Protein AF-A0A2D7ZSL6-F1 (afdb_monomer_lite)

Sequence (96 aa):
MAEDPVTIVKGGTLAQNIIGTAPEGMLIAPSWKRVLAFMLDVVLISIVLSFFTGGQLTMNLLNIEMLREGGRYTATFFMNWFVFAAAFYLYFKYTG

Foldseek 3Di:
DDDDPDDPPPPDDVVVVCVVPPPPPPPPPPVVVVVVVVVVLLVVLLVVVCVVVVNPLVVLQPVPVLCVVDDVSVVVNVVSVVVSVVSSVVCVVVPD

Structure (mmCIF, N/CA/C/O backbone):
data_AF-A0A2D7ZSL6-F1
#
_entry.id   AF-A0A2D7ZSL6-F1
#
loop_
_atom_site.group_PDB
_atom_site.id
_atom_site.type_symbol
_atom_site.label_atom_id
_atom_site.label_alt_id
_atom_site.label_comp_id
_atom_site.label_asym_id
_atom_site.label_entity_id
_atom_site.label_seq_id
_atom_site.pdbx_PDB_ins_code
_atom_site.Cartn_x
_atom_site.Cartn_y
_atom_site.Cartn_z
_atom_site.occupancy
_atom_site.B_iso_or_equiv
_atom_site.auth_seq_id
_atom_site.auth_comp_id
_atom_site.auth_asym_id
_atom_site.auth_atom_id
_atom_site.pdbx_PDB_model_num
ATOM 1 N N . MET A 1 1 ? 59.927 -17.438 -29.495 1.00 45.03 1 MET A N 1
ATOM 2 C CA . MET A 1 1 ? 58.642 -16.719 -29.415 1.00 45.03 1 MET A CA 1
ATOM 3 C C . MET A 1 1 ? 58.563 -16.210 -27.990 1.00 45.03 1 MET A C 1
ATOM 5 O O . MET A 1 1 ? 58.554 -17.038 -27.094 1.00 45.03 1 MET A O 1
ATOM 9 N N . ALA A 1 2 ? 58.737 -14.906 -27.778 1.00 45.03 2 ALA A N 1
ATOM 10 C CA . ALA A 1 2 ? 58.756 -14.332 -26.436 1.00 45.03 2 ALA A CA 1
ATOM 11 C C . ALA A 1 2 ? 57.312 -14.263 -25.925 1.00 45.03 2 ALA A C 1
ATOM 13 O O . ALA A 1 2 ? 56.477 -13.627 -26.561 1.00 45.03 2 ALA A O 1
ATOM 14 N N . GLU A 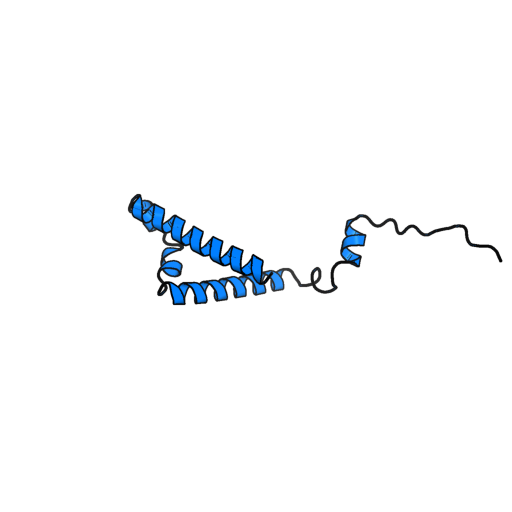1 3 ? 57.017 -14.970 -24.838 1.00 58.56 3 GLU A N 1
ATOM 15 C CA . GLU A 1 3 ? 55.778 -14.778 -24.090 1.00 58.56 3 GLU A CA 1
ATOM 16 C C . GLU A 1 3 ? 55.856 -13.410 -23.406 1.00 58.56 3 GLU A C 1
ATOM 18 O O . GLU A 1 3 ? 56.782 -13.141 -22.640 1.00 58.56 3 GLU A O 1
ATOM 23 N N . ASP A 1 4 ? 54.917 -12.525 -23.739 1.00 53.50 4 ASP A N 1
ATOM 24 C CA . ASP A 1 4 ? 54.774 -11.222 -23.094 1.00 53.50 4 ASP A CA 1
ATOM 25 C C . ASP A 1 4 ? 54.508 -11.423 -21.586 1.00 53.50 4 ASP A C 1
ATOM 27 O O . ASP A 1 4 ? 53.523 -12.072 -21.223 1.00 53.50 4 ASP A O 1
ATOM 31 N N . PRO A 1 5 ? 55.336 -10.874 -20.677 1.00 54.41 5 PRO A N 1
ATOM 32 C CA . PRO A 1 5 ? 55.265 -11.167 -19.244 1.00 54.41 5 PRO A CA 1
ATOM 33 C C . PRO A 1 5 ? 54.210 -10.331 -18.499 1.00 54.41 5 PRO A C 1
ATOM 35 O O . PRO A 1 5 ? 54.226 -10.259 -17.271 1.00 54.41 5 PRO A O 1
ATOM 38 N N . VAL A 1 6 ? 53.304 -9.658 -19.213 1.00 55.31 6 VAL A N 1
ATOM 39 C CA . VAL A 1 6 ? 52.371 -8.696 -18.617 1.00 55.31 6 VAL A CA 1
ATOM 40 C C . VAL A 1 6 ? 50.944 -9.227 -18.684 1.00 55.31 6 VAL A C 1
ATOM 42 O O . VAL A 1 6 ? 50.207 -9.017 -19.644 1.00 55.31 6 VAL A O 1
ATOM 45 N N . THR A 1 7 ? 50.513 -9.873 -17.603 1.00 62.03 7 THR A N 1
ATOM 46 C CA . THR A 1 7 ? 49.088 -10.069 -17.326 1.00 62.03 7 THR A CA 1
ATOM 47 C C . THR A 1 7 ? 48.448 -8.723 -16.999 1.00 62.03 7 THR A C 1
ATOM 49 O O . THR A 1 7 ? 48.721 -8.140 -15.948 1.00 62.03 7 THR A O 1
ATOM 52 N N . ILE A 1 8 ? 47.556 -8.238 -17.868 1.00 58.91 8 ILE A N 1
ATOM 53 C CA . ILE A 1 8 ? 46.664 -7.122 -17.538 1.00 58.91 8 ILE A CA 1
ATOM 54 C C . ILE A 1 8 ? 45.642 -7.631 -16.520 1.00 58.91 8 ILE A C 1
ATOM 56 O O . ILE A 1 8 ? 44.586 -8.159 -16.871 1.00 58.91 8 ILE A O 1
ATOM 60 N N . VAL A 1 9 ? 45.950 -7.472 -15.235 1.00 60.00 9 VAL A N 1
ATOM 61 C CA . VAL A 1 9 ? 44.947 -7.597 -14.179 1.00 60.00 9 VAL A CA 1
ATOM 62 C C . VAL A 1 9 ? 44.048 -6.373 -14.319 1.00 60.00 9 VAL A C 1
ATOM 64 O O . VAL A 1 9 ? 44.440 -5.270 -13.943 1.00 60.00 9 VAL A O 1
ATOM 67 N N . LYS A 1 10 ? 42.860 -6.541 -14.919 1.00 55.00 10 LYS A N 1
ATOM 68 C CA . LYS A 1 10 ? 41.805 -5.517 -14.896 1.00 55.00 10 LYS A CA 1
ATOM 69 C C . LYS A 1 10 ? 41.476 -5.231 -13.429 1.00 55.00 10 LYS A C 1
ATOM 71 O O . LYS A 1 10 ? 40.678 -5.932 -12.814 1.00 55.00 10 LYS A O 1
ATOM 76 N N . GLY A 1 11 ? 42.140 -4.225 -12.865 1.00 56.97 11 GLY A N 1
ATOM 77 C CA . GLY A 1 11 ? 41.896 -3.696 -11.531 1.00 56.97 11 GLY A CA 1
ATOM 78 C C . GLY A 1 11 ? 40.561 -2.968 -11.507 1.00 56.97 11 GLY A C 1
ATOM 79 O O . GLY A 1 11 ? 40.517 -1.743 -11.529 1.00 56.97 11 GLY A O 1
ATOM 80 N N . GLY A 1 12 ? 39.474 -3.731 -11.519 1.00 60.56 12 GLY A N 1
ATOM 81 C CA . GLY A 1 12 ? 38.140 -3.220 -11.281 1.00 60.56 12 GLY A CA 1
ATOM 82 C C . GLY A 1 12 ? 37.798 -3.341 -9.808 1.00 60.56 12 GLY A C 1
ATOM 83 O O . GLY A 1 12 ? 37.975 -4.397 -9.202 1.00 60.56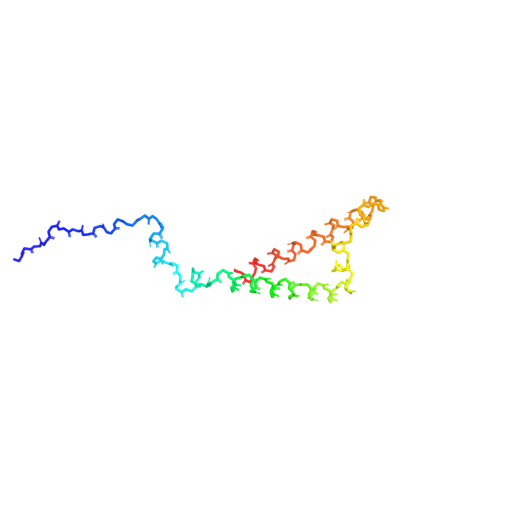 12 GLY A O 1
ATOM 84 N N . THR A 1 13 ? 37.290 -2.259 -9.220 1.00 69.50 13 THR A N 1
ATOM 85 C CA . THR A 1 13 ? 36.629 -2.330 -7.914 1.00 69.50 13 THR A CA 1
ATOM 86 C C . THR A 1 13 ? 35.501 -3.365 -7.989 1.00 69.50 13 THR A C 1
ATOM 88 O O . THR A 1 13 ? 34.978 -3.634 -9.072 1.00 69.50 13 THR A O 1
ATOM 91 N N . LEU A 1 14 ? 35.085 -3.944 -6.857 1.00 60.84 14 LEU A N 1
ATOM 92 C CA . LEU A 1 14 ? 33.975 -4.914 -6.812 1.00 60.84 14 LEU A CA 1
ATOM 93 C C . LEU A 1 14 ? 32.736 -4.436 -7.605 1.00 60.84 14 LEU A C 1
ATOM 95 O O . LEU A 1 14 ? 32.038 -5.247 -8.202 1.00 60.84 14 LEU A O 1
ATOM 99 N N . ALA A 1 15 ? 32.529 -3.117 -7.704 1.00 57.00 15 ALA A N 1
ATOM 100 C CA . ALA A 1 15 ? 31.505 -2.490 -8.534 1.00 57.00 15 ALA A CA 1
ATOM 101 C C . ALA A 1 15 ? 31.635 -2.780 -10.046 1.00 57.00 15 ALA A C 1
ATOM 103 O O . ALA A 1 15 ? 30.623 -3.026 -10.693 1.00 57.00 15 ALA A O 1
ATOM 104 N N . GLN A 1 16 ? 32.839 -2.802 -10.627 1.00 58.44 16 GLN A N 1
ATOM 105 C CA . GLN A 1 16 ? 33.031 -3.131 -12.050 1.00 58.44 16 GLN A CA 1
ATOM 106 C C . GLN A 1 16 ? 32.765 -4.612 -12.349 1.00 58.44 16 GLN A C 1
ATOM 108 O O . GLN A 1 16 ? 32.208 -4.929 -13.399 1.00 58.44 16 GLN A O 1
ATOM 113 N N . ASN A 1 17 ? 33.085 -5.511 -11.413 1.00 59.25 17 ASN A N 1
ATOM 114 C CA . ASN A 1 17 ? 32.755 -6.933 -11.552 1.00 59.25 17 ASN A CA 1
ATOM 115 C C . ASN A 1 17 ? 31.244 -7.188 -11.433 1.00 59.25 17 ASN A C 1
ATOM 117 O O . ASN A 1 17 ? 30.717 -8.034 -12.153 1.00 59.25 17 ASN A O 1
ATOM 121 N N . ILE A 1 18 ? 30.540 -6.420 -10.591 1.00 56.28 18 ILE A N 1
ATOM 122 C CA . ILE A 1 18 ? 29.073 -6.470 -10.476 1.00 56.28 18 ILE A CA 1
ATOM 123 C C . ILE A 1 18 ? 28.401 -5.928 -11.746 1.00 56.28 18 ILE A C 1
ATOM 125 O O . ILE A 1 18 ? 27.429 -6.514 -12.210 1.00 56.28 18 ILE A O 1
ATOM 129 N N . ILE A 1 19 ? 28.934 -4.867 -12.360 1.00 55.97 19 ILE A N 1
ATOM 130 C CA . ILE A 1 19 ? 28.416 -4.359 -13.644 1.00 55.97 19 ILE A CA 1
ATOM 131 C C . ILE A 1 19 ? 28.591 -5.402 -14.761 1.00 55.97 19 ILE A C 1
ATOM 133 O O . ILE A 1 19 ? 27.699 -5.549 -15.587 1.00 55.97 19 ILE A O 1
ATOM 137 N N . GLY A 1 20 ? 29.694 -6.159 -14.764 1.00 57.78 20 GLY A N 1
ATOM 138 C CA . GLY A 1 20 ? 29.951 -7.200 -15.769 1.00 57.78 20 GLY A CA 1
ATOM 139 C C . GLY A 1 20 ? 29.151 -8.500 -15.601 1.00 57.78 20 GLY A C 1
ATOM 140 O O . GLY A 1 20 ? 29.118 -9.303 -16.528 1.00 57.78 20 GLY A O 1
ATOM 141 N N . THR A 1 21 ? 28.522 -8.728 -14.442 1.00 55.88 21 THR A N 1
ATOM 142 C CA . THR A 1 21 ? 27.694 -9.923 -14.160 1.00 55.88 21 THR A CA 1
ATOM 143 C C . THR A 1 21 ? 26.208 -9.616 -13.989 1.00 55.88 21 THR A C 1
ATOM 145 O O . THR A 1 21 ? 25.389 -10.534 -14.011 1.00 55.88 21 THR A O 1
ATOM 148 N N . ALA A 1 22 ? 25.834 -8.345 -13.839 1.00 56.38 22 ALA A N 1
ATOM 149 C CA . ALA A 1 22 ? 24.443 -7.930 -13.813 1.00 56.38 22 ALA A CA 1
ATOM 150 C C . ALA A 1 22 ? 23.860 -7.981 -15.238 1.00 56.38 22 ALA A C 1
ATOM 152 O O . ALA A 1 22 ? 24.417 -7.350 -16.136 1.00 56.38 22 ALA A O 1
ATOM 153 N N . PRO A 1 23 ? 22.737 -8.687 -15.464 1.00 54.56 23 PRO A N 1
ATOM 154 C CA . PRO A 1 23 ? 22.082 -8.731 -16.766 1.00 54.56 23 PRO A CA 1
ATOM 155 C C . PRO A 1 23 ? 21.847 -7.317 -17.313 1.00 54.56 23 PRO A C 1
ATOM 157 O O . PRO A 1 23 ? 21.302 -6.460 -16.601 1.00 54.56 23 PRO A O 1
ATOM 160 N N . GLU A 1 24 ? 22.250 -7.069 -18.564 1.00 51.81 24 GLU A N 1
ATOM 161 C CA . GLU A 1 24 ? 22.048 -5.788 -19.246 1.00 51.81 24 GLU A CA 1
ATOM 162 C C . GLU A 1 24 ? 20.545 -5.496 -19.361 1.00 51.81 24 GLU A C 1
ATOM 164 O O . GLU A 1 24 ? 19.838 -6.012 -20.221 1.00 51.81 24 GLU A O 1
ATOM 169 N N . GLY A 1 25 ? 20.031 -4.719 -18.408 1.00 53.66 25 GLY A N 1
ATOM 170 C CA . GLY A 1 25 ? 18.601 -4.447 -18.254 1.00 53.66 25 GLY A CA 1
ATOM 171 C C . GLY A 1 25 ? 18.161 -4.297 -16.799 1.00 53.66 25 GLY A C 1
ATOM 172 O O . GLY A 1 25 ? 17.286 -3.483 -16.514 1.00 53.66 25 GLY A O 1
ATOM 173 N N . MET A 1 26 ? 18.825 -4.980 -15.858 1.00 57.06 26 MET A N 1
ATOM 174 C CA . MET A 1 26 ? 18.513 -4.875 -14.423 1.00 57.06 26 MET A CA 1
ATOM 175 C C . MET A 1 26 ? 19.065 -3.581 -13.797 1.00 57.06 26 MET A C 1
ATOM 177 O O . MET A 1 26 ? 18.431 -2.988 -12.925 1.00 57.06 26 MET A O 1
ATOM 181 N N . LEU A 1 27 ? 20.216 -3.099 -14.283 1.00 52.75 27 LEU A N 1
ATOM 182 C CA . LEU A 1 27 ? 20.837 -1.836 -13.850 1.00 52.75 27 LEU A CA 1
ATOM 183 C C . LEU A 1 27 ? 20.513 -0.627 -14.756 1.00 52.75 27 LEU A C 1
ATOM 185 O O . LEU A 1 27 ? 20.790 0.501 -14.358 1.00 52.75 27 LEU A O 1
ATOM 189 N N . ILE A 1 28 ? 19.934 -0.833 -15.950 1.00 56.31 28 ILE A N 1
ATOM 190 C CA . ILE A 1 28 ? 19.810 0.205 -17.004 1.00 56.31 28 ILE A CA 1
ATOM 191 C C . ILE A 1 28 ? 18.362 0.705 -17.188 1.00 56.31 28 ILE A C 1
ATOM 193 O O . ILE A 1 28 ? 18.117 1.657 -17.926 1.00 56.31 28 ILE A O 1
ATOM 197 N N . ALA A 1 29 ? 17.365 0.126 -16.509 1.00 63.47 29 ALA A N 1
ATOM 198 C CA . ALA A 1 29 ? 16.027 0.717 -16.519 1.00 63.47 29 ALA A CA 1
ATOM 199 C C . ALA A 1 29 ? 16.069 2.092 -15.816 1.00 63.47 29 ALA A C 1
ATOM 201 O O . ALA A 1 29 ? 16.431 2.145 -14.636 1.00 63.47 29 ALA A O 1
ATOM 202 N N . PRO A 1 30 ? 15.683 3.200 -16.490 1.00 80.69 30 PRO A N 1
ATOM 203 C CA . PRO A 1 30 ? 15.597 4.509 -15.851 1.00 80.69 30 PRO A CA 1
ATOM 204 C C . PRO A 1 30 ? 14.795 4.408 -14.553 1.00 80.69 30 PRO A C 1
ATOM 206 O O . PRO A 1 30 ? 13.752 3.748 -14.533 1.00 80.69 30 PRO A O 1
ATOM 209 N N . SER A 1 31 ? 15.256 5.058 -13.482 1.00 81.00 31 SER A N 1
ATOM 210 C CA . SER A 1 31 ? 14.629 4.993 -12.150 1.00 81.00 31 SER A CA 1
ATOM 211 C C . SER A 1 31 ? 13.119 5.241 -12.202 1.00 81.00 31 SER A C 1
ATOM 213 O O . SER A 1 31 ? 12.355 4.534 -11.553 1.00 81.00 31 SER A O 1
ATOM 215 N N . TRP A 1 32 ? 12.671 6.148 -13.071 1.00 78.62 32 TRP A N 1
ATOM 216 C CA . TRP A 1 32 ? 11.256 6.418 -13.315 1.00 78.62 32 TRP A CA 1
ATOM 217 C C . TRP A 1 32 ? 10.451 5.196 -13.792 1.00 78.62 32 TRP A C 1
ATOM 219 O O . TRP A 1 32 ? 9.330 4.987 -13.338 1.00 78.62 32 TRP A O 1
ATOM 229 N N . LYS A 1 33 ? 11.016 4.341 -14.658 1.00 84.81 33 LYS A N 1
ATOM 230 C CA . LYS A 1 33 ? 10.340 3.106 -15.101 1.00 84.81 33 LYS A CA 1
ATOM 231 C C . LYS A 1 33 ? 10.159 2.122 -13.947 1.00 84.81 33 LYS A C 1
ATOM 233 O O . LYS A 1 33 ? 9.134 1.453 -13.882 1.00 84.81 33 LYS A O 1
ATOM 238 N N . ARG A 1 34 ? 11.119 2.072 -13.017 1.00 85.25 34 ARG A N 1
ATOM 239 C CA . ARG A 1 34 ? 11.020 1.244 -11.804 1.00 85.25 34 ARG A CA 1
ATOM 240 C C . ARG A 1 34 ? 9.918 1.752 -10.877 1.00 85.25 34 ARG A C 1
ATOM 242 O O . ARG A 1 34 ? 9.156 0.950 -10.355 1.00 85.25 34 ARG A O 1
ATOM 249 N N . VAL A 1 35 ? 9.792 3.073 -10.730 1.00 87.44 35 VAL A N 1
ATOM 250 C CA . VAL A 1 35 ? 8.700 3.687 -9.957 1.00 87.44 35 VAL A CA 1
ATOM 251 C C . VAL A 1 35 ? 7.340 3.395 -10.600 1.00 87.44 35 VAL A C 1
ATOM 253 O O . VAL A 1 35 ? 6.398 3.060 -9.893 1.00 87.44 35 VAL A O 1
ATOM 256 N N . LEU A 1 36 ? 7.230 3.464 -11.931 1.00 88.88 36 LEU A N 1
ATOM 257 C CA . LEU A 1 36 ? 5.992 3.120 -12.641 1.00 88.88 36 LEU A CA 1
ATOM 258 C C . LEU A 1 36 ? 5.600 1.649 -12.474 1.00 88.88 36 LEU A C 1
ATOM 260 O O . LEU A 1 36 ? 4.436 1.372 -12.201 1.00 88.88 36 LEU A O 1
ATOM 264 N N . ALA A 1 37 ? 6.555 0.725 -12.606 1.00 88.00 37 ALA A N 1
ATOM 265 C CA . ALA A 1 37 ? 6.308 -0.695 -12.364 1.00 88.00 37 ALA A CA 1
ATOM 266 C C . ALA A 1 37 ? 5.814 -0.930 -10.926 1.00 88.00 37 ALA A C 1
ATOM 268 O O . ALA A 1 37 ? 4.766 -1.534 -10.729 1.00 88.00 37 ALA A O 1
ATOM 269 N N . PHE A 1 38 ? 6.483 -0.319 -9.944 1.00 87.56 38 PHE A N 1
ATOM 270 C CA . PHE A 1 38 ? 6.072 -0.376 -8.543 1.00 87.56 38 PHE A CA 1
ATOM 271 C C . PHE A 1 38 ? 4.660 0.185 -8.308 1.00 87.56 38 PHE A C 1
ATOM 273 O O . PHE A 1 38 ? 3.872 -0.399 -7.569 1.00 87.56 38 PHE A O 1
ATOM 280 N N . MET A 1 39 ? 4.305 1.306 -8.944 1.00 91.25 39 MET A N 1
ATOM 281 C CA . MET A 1 39 ? 2.949 1.858 -8.851 1.00 91.25 39 MET A CA 1
ATOM 282 C C . MET A 1 39 ? 1.899 0.896 -9.417 1.00 91.25 39 MET A C 1
ATOM 284 O O . MET A 1 39 ? 0.822 0.760 -8.837 1.00 91.25 39 MET A O 1
ATOM 288 N N . LEU A 1 40 ? 2.210 0.210 -10.518 1.00 92.56 40 LEU A N 1
ATOM 289 C CA . LEU A 1 40 ? 1.329 -0.798 -11.103 1.00 92.56 40 LEU A CA 1
ATOM 290 C C . LEU A 1 40 ? 1.148 -1.986 -10.146 1.00 92.56 40 LEU A C 1
ATOM 292 O O . LEU A 1 40 ? 0.013 -2.402 -9.914 1.00 92.56 40 LEU A O 1
ATOM 296 N N . ASP A 1 41 ? 2.224 -2.455 -9.513 1.00 91.31 41 ASP A N 1
ATOM 297 C CA . ASP A 1 41 ? 2.169 -3.517 -8.501 1.00 91.31 41 ASP A CA 1
ATOM 298 C C . ASP A 1 41 ? 1.266 -3.131 -7.316 1.00 91.31 41 ASP A C 1
ATOM 300 O O . ASP A 1 41 ? 0.405 -3.908 -6.897 1.00 91.31 41 ASP A O 1
ATOM 304 N N . VAL A 1 42 ? 1.396 -1.897 -6.809 1.00 91.69 42 VAL A N 1
ATOM 305 C CA . VAL A 1 42 ? 0.537 -1.363 -5.734 1.00 91.69 42 VAL A CA 1
ATOM 306 C C . VAL A 1 42 ? -0.935 -1.355 -6.146 1.00 91.69 42 VAL A C 1
ATOM 308 O O . VAL A 1 42 ? -1.795 -1.744 -5.349 1.00 91.69 42 VAL A O 1
ATOM 311 N N . VAL A 1 43 ? -1.242 -0.940 -7.378 1.00 92.88 43 VAL A N 1
ATOM 312 C CA . VAL A 1 43 ? -2.614 -0.941 -7.907 1.00 92.88 43 VAL A CA 1
ATOM 313 C C . VAL A 1 43 ? -3.148 -2.369 -8.011 1.00 92.88 43 VAL A C 1
ATOM 315 O O . VAL A 1 43 ? -4.259 -2.632 -7.550 1.00 92.88 43 VAL A O 1
ATOM 318 N N . LEU A 1 44 ? -2.359 -3.301 -8.547 1.00 93.56 44 LEU A N 1
ATOM 319 C CA . LEU A 1 44 ? -2.747 -4.702 -8.703 1.00 93.56 44 LEU A CA 1
ATOM 320 C C . LEU A 1 44 ? -3.074 -5.344 -7.350 1.00 93.56 44 LEU A C 1
ATOM 322 O O . LEU A 1 44 ? -4.153 -5.914 -7.182 1.00 93.56 44 LEU A O 1
ATOM 326 N N . ILE A 1 45 ? -2.194 -5.189 -6.360 1.00 92.81 45 ILE A N 1
ATOM 327 C CA . ILE A 1 45 ? -2.404 -5.729 -5.009 1.00 92.81 45 ILE A CA 1
ATOM 328 C C . ILE A 1 45 ? -3.631 -5.086 -4.358 1.00 92.81 45 ILE A C 1
ATOM 330 O O . ILE A 1 45 ? -4.448 -5.783 -3.756 1.00 92.81 45 ILE A O 1
ATOM 334 N N . SER A 1 46 ? -3.806 -3.772 -4.515 1.00 91.31 46 SER A N 1
ATOM 335 C CA . SER A 1 46 ? -4.962 -3.057 -3.965 1.00 91.31 46 SER A CA 1
ATOM 336 C C . SER A 1 46 ? -6.281 -3.535 -4.573 1.00 91.31 46 SER A C 1
ATOM 338 O O . SER A 1 46 ? -7.256 -3.691 -3.840 1.00 91.31 46 SER A O 1
ATOM 340 N N . ILE A 1 47 ? -6.320 -3.811 -5.881 1.00 93.31 47 ILE A N 1
ATOM 341 C CA . ILE A 1 47 ? -7.502 -4.362 -6.563 1.00 93.31 47 ILE A CA 1
ATOM 342 C C . ILE A 1 47 ? -7.828 -5.755 -6.022 1.00 93.31 47 ILE A C 1
ATOM 344 O O . ILE A 1 47 ? -8.971 -6.011 -5.645 1.00 93.31 47 ILE A O 1
ATOM 348 N N . VAL A 1 48 ? -6.828 -6.635 -5.936 1.00 93.50 48 VAL A N 1
ATOM 349 C CA . VAL A 1 48 ? -7.005 -8.003 -5.432 1.00 93.50 48 VAL A CA 1
ATOM 350 C C . VAL A 1 48 ? -7.514 -7.986 -3.989 1.00 93.50 48 VAL A C 1
ATOM 352 O O . VAL A 1 48 ? -8.521 -8.622 -3.680 1.00 93.50 48 VAL A O 1
ATOM 355 N N . LEU A 1 49 ? -6.881 -7.211 -3.107 1.00 92.44 49 LEU A N 1
ATOM 356 C CA . LEU A 1 49 ? -7.309 -7.093 -1.711 1.00 92.44 49 LEU A CA 1
ATOM 357 C C . LEU A 1 49 ? -8.696 -6.460 -1.579 1.00 92.44 49 LEU A C 1
ATOM 359 O O . LEU A 1 49 ? -9.494 -6.907 -0.755 1.00 92.44 49 LEU A O 1
ATOM 363 N N . SER A 1 50 ? -9.009 -5.450 -2.391 1.00 92.44 50 SER A N 1
ATOM 364 C CA . SER A 1 50 ? -10.334 -4.825 -2.415 1.00 92.44 50 SER A CA 1
ATOM 365 C C . SER A 1 50 ? -11.410 -5.846 -2.785 1.00 92.44 50 SER A C 1
ATOM 367 O O . SER A 1 50 ? -12.437 -5.923 -2.115 1.00 92.44 50 SER A O 1
ATOM 369 N N . PHE A 1 51 ? -11.143 -6.710 -3.768 1.00 93.69 51 PHE A N 1
ATOM 370 C CA . PHE A 1 51 ? -12.073 -7.766 -4.162 1.00 93.69 51 PHE A CA 1
ATOM 371 C C . PHE A 1 51 ? -12.357 -8.753 -3.018 1.00 93.69 51 PHE A C 1
ATOM 373 O O . PHE A 1 51 ? -13.515 -9.057 -2.741 1.00 93.69 51 PHE A O 1
ATOM 380 N N . PHE A 1 52 ? -11.325 -9.198 -2.292 1.00 91.44 52 PHE A N 1
ATOM 381 C CA . PHE A 1 52 ? -11.492 -10.141 -1.177 1.00 91.44 52 PHE A CA 1
ATOM 382 C C . PHE A 1 52 ? -12.092 -9.523 0.092 1.00 91.44 52 PHE A C 1
ATOM 384 O O . PHE A 1 52 ? -12.718 -10.227 0.880 1.00 91.44 52 PHE A O 1
ATOM 391 N N . THR A 1 53 ? -11.904 -8.221 0.308 1.00 89.75 53 THR A N 1
ATOM 392 C CA . THR A 1 53 ? -12.349 -7.522 1.528 1.00 89.75 53 THR A CA 1
ATOM 393 C C . THR A 1 53 ? -13.603 -6.671 1.320 1.00 89.75 53 THR A C 1
ATOM 395 O O . THR A 1 53 ? -14.020 -5.955 2.231 1.00 89.75 53 THR A O 1
ATOM 398 N N . GLY A 1 54 ? -14.204 -6.708 0.125 1.00 89.12 54 GLY A N 1
ATOM 399 C CA . GLY A 1 54 ? -15.334 -5.849 -0.241 1.00 89.12 54 GLY A CA 1
ATOM 400 C C . GLY A 1 54 ? -14.987 -4.354 -0.224 1.00 89.12 54 GLY A C 1
ATOM 401 O O . GLY A 1 54 ? -15.832 -3.530 0.112 1.00 89.12 54 GLY A O 1
ATOM 402 N N . GLY A 1 55 ? -13.728 -4.004 -0.499 1.00 87.31 55 GLY A N 1
ATOM 403 C CA . GLY A 1 55 ? -13.203 -2.634 -0.492 1.00 87.31 55 GLY A CA 1
ATOM 404 C C . GLY A 1 55 ? -12.952 -2.035 0.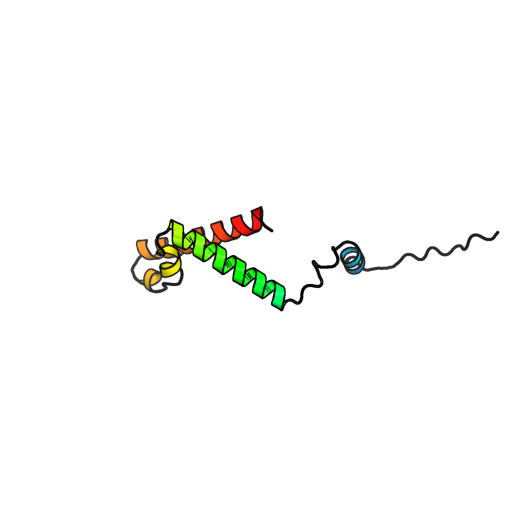893 1.00 87.31 55 GLY A C 1
ATOM 405 O O . GLY A 1 55 ? -12.363 -0.958 0.993 1.00 87.31 55 GLY A O 1
ATOM 406 N N . GLN A 1 56 ? -13.329 -2.730 1.969 1.00 87.44 56 GLN A N 1
ATOM 407 C CA . GLN A 1 56 ? -13.217 -2.212 3.334 1.00 87.44 56 GLN A CA 1
ATOM 408 C C . GLN A 1 56 ? -11.766 -1.990 3.760 1.00 87.44 56 GLN A C 1
ATOM 410 O O . GLN A 1 56 ? -11.468 -0.997 4.421 1.00 87.44 56 GLN A O 1
ATOM 415 N N . LEU A 1 57 ? -10.847 -2.881 3.378 1.00 88.06 57 LEU A N 1
ATOM 416 C CA . LEU A 1 57 ? -9.441 -2.747 3.759 1.00 88.06 57 LEU A CA 1
ATOM 417 C C . LEU A 1 57 ? -8.816 -1.504 3.120 1.00 88.06 57 LEU A C 1
ATOM 419 O O . LEU A 1 57 ? -8.164 -0.723 3.807 1.00 88.06 57 LEU A O 1
ATOM 423 N N . THR A 1 58 ? -9.058 -1.283 1.828 1.00 85.62 58 THR A N 1
ATOM 424 C CA . THR A 1 58 ? -8.490 -0.154 1.082 1.00 85.62 58 THR A CA 1
ATOM 425 C C . THR A 1 58 ? -9.069 1.185 1.547 1.00 85.62 58 THR A C 1
ATOM 427 O O . THR A 1 58 ? -8.330 2.159 1.652 1.00 85.62 58 THR A O 1
ATOM 430 N N . MET A 1 59 ? -10.364 1.229 1.888 1.00 87.19 59 MET A N 1
ATOM 431 C CA . MET A 1 59 ? -11.017 2.422 2.448 1.00 87.19 59 MET A CA 1
ATOM 432 C C . MET A 1 59 ? -10.493 2.776 3.843 1.00 87.19 59 MET A C 1
ATOM 434 O O . MET A 1 59 ? -10.274 3.946 4.149 1.00 87.19 59 MET A O 1
ATOM 438 N N . ASN A 1 60 ? -10.266 1.769 4.686 1.00 89.94 60 ASN A N 1
ATOM 439 C CA . ASN A 1 60 ? -9.840 1.978 6.068 1.00 89.94 60 ASN A CA 1
ATOM 440 C C . ASN A 1 60 ? -8.317 2.094 6.230 1.00 89.94 60 ASN A C 1
ATOM 442 O O . ASN A 1 60 ? -7.852 2.456 7.308 1.00 89.94 60 ASN A O 1
ATOM 446 N N . LEU A 1 61 ? -7.531 1.821 5.182 1.00 87.12 61 LEU A N 1
ATOM 447 C CA . LEU A 1 61 ? -6.065 1.817 5.249 1.00 87.12 61 LEU A CA 1
ATOM 448 C C . LEU A 1 61 ? -5.489 3.174 5.684 1.00 87.12 61 LEU A C 1
ATOM 450 O O . LEU A 1 61 ? -4.553 3.243 6.476 1.00 87.12 61 LEU A O 1
ATOM 454 N N . LEU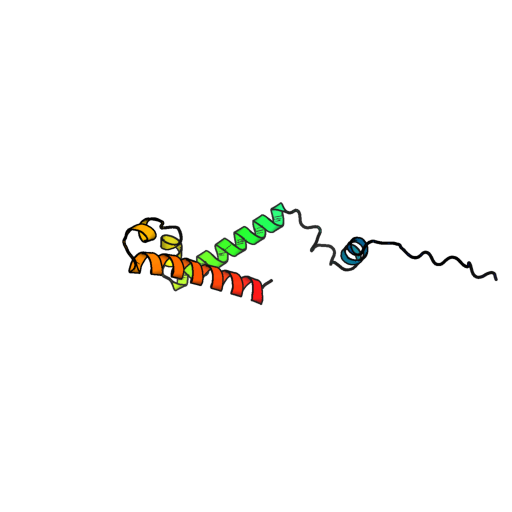 A 1 62 ? -6.064 4.259 5.164 1.00 88.56 62 LEU A N 1
ATOM 455 C CA . LEU A 1 62 ? -5.652 5.637 5.446 1.00 88.56 62 LEU A CA 1
ATOM 456 C C . LEU A 1 62 ? -6.632 6.364 6.371 1.00 88.56 62 LEU A C 1
ATOM 458 O O . LEU A 1 62 ? -6.550 7.583 6.520 1.00 88.56 62 LEU A O 1
ATOM 462 N N . ASN A 1 63 ? -7.558 5.638 7.000 1.00 88.62 63 ASN A N 1
ATOM 463 C CA . ASN A 1 63 ? -8.527 6.242 7.898 1.00 88.62 63 ASN A CA 1
ATOM 464 C C . ASN A 1 63 ? -7.879 6.541 9.261 1.00 88.62 63 ASN A C 1
ATOM 466 O O . ASN A 1 63 ? -7.820 5.693 10.151 1.00 88.62 63 ASN A O 1
ATOM 470 N N . ILE A 1 64 ? -7.382 7.772 9.415 1.00 86.38 64 ILE A N 1
ATOM 471 C CA . ILE A 1 64 ? -6.699 8.231 10.633 1.00 86.38 64 ILE A CA 1
ATOM 472 C C . ILE A 1 64 ? -7.686 8.418 11.801 1.00 86.38 64 ILE A C 1
ATOM 474 O O . ILE A 1 64 ? -7.284 8.404 12.965 1.00 86.38 64 ILE A O 1
ATOM 478 N N . GLU A 1 65 ? -8.985 8.553 11.527 1.00 86.75 65 GLU A N 1
ATOM 479 C CA . GLU A 1 65 ? -10.012 8.721 12.562 1.00 86.75 65 GLU A CA 1
ATOM 480 C C . GLU A 1 65 ? -10.119 7.469 13.448 1.00 86.75 65 GLU A C 1
ATOM 482 O O . GLU A 1 65 ? -10.280 7.589 14.664 1.00 86.75 65 GLU A O 1
ATOM 487 N N . MET A 1 66 ? -9.836 6.283 12.892 1.00 83.56 66 MET A N 1
ATOM 488 C CA . MET A 1 66 ? -9.770 5.015 13.635 1.00 83.56 66 MET A CA 1
ATOM 489 C C . MET A 1 66 ? -8.741 5.016 14.781 1.00 83.56 66 MET A C 1
ATOM 491 O O . MET A 1 66 ? -8.875 4.255 15.743 1.00 83.56 66 MET A O 1
ATOM 495 N N . LEU A 1 67 ? -7.707 5.866 14.719 1.00 85.62 67 LEU A N 1
ATOM 496 C CA . LEU A 1 67 ? -6.739 6.020 15.815 1.00 85.62 67 LEU A CA 1
ATOM 497 C C . LEU A 1 67 ? -7.320 6.789 17.011 1.00 85.62 67 LEU A C 1
ATOM 499 O O . LEU A 1 67 ? -6.786 6.689 18.113 1.00 85.62 67 LEU A O 1
ATOM 503 N N . ARG A 1 68 ? -8.396 7.558 16.811 1.00 86.31 68 ARG A N 1
ATOM 504 C CA . ARG A 1 68 ? -9.022 8.408 17.837 1.00 86.31 68 ARG A CA 1
ATOM 505 C C . ARG A 1 68 ? -10.304 7.808 18.418 1.00 86.31 68 ARG A C 1
ATOM 507 O O . ARG A 1 68 ? -10.685 8.172 19.524 1.00 86.31 68 ARG A O 1
ATOM 514 N N . GLU A 1 69 ? -10.933 6.867 17.717 1.00 81.75 69 GLU A N 1
ATOM 515 C CA . GLU A 1 69 ? -12.210 6.243 18.107 1.00 81.75 69 GLU A CA 1
ATOM 516 C C . GLU A 1 69 ? -12.091 5.132 19.173 1.00 81.75 69 GLU A C 1
ATOM 518 O O . GLU A 1 69 ? -13.100 4.607 19.645 1.00 81.75 69 GLU A O 1
ATOM 523 N N . GLY A 1 70 ? -10.871 4.781 19.601 1.00 88.19 70 GLY A N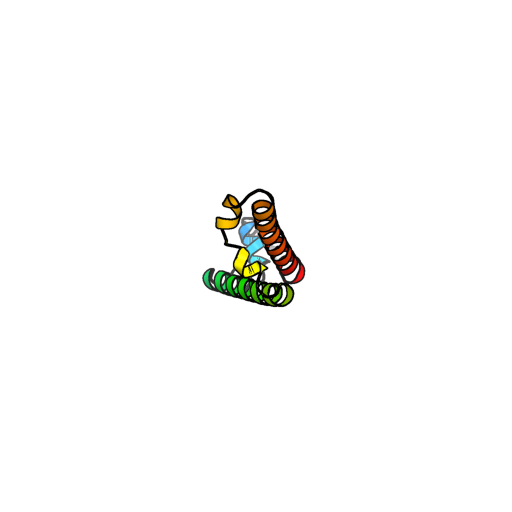 1
ATOM 524 C CA . GLY A 1 70 ? -10.610 3.876 20.729 1.00 88.19 70 GLY A CA 1
ATOM 525 C C . GLY A 1 70 ? -9.853 2.595 20.362 1.00 88.19 70 GLY A C 1
ATOM 526 O O . GLY A 1 70 ? -9.617 2.290 19.195 1.00 88.19 70 GLY A O 1
ATOM 527 N N . GLY A 1 71 ? -9.478 1.808 21.380 1.00 84.88 71 GLY A N 1
ATOM 528 C CA . GLY A 1 71 ? -8.493 0.722 21.239 1.00 84.88 71 GLY A CA 1
ATOM 529 C C . GLY A 1 71 ? -8.838 -0.363 20.209 1.00 84.88 71 GLY A C 1
ATOM 530 O O . GLY A 1 71 ? -7.948 -0.856 19.519 1.00 84.88 71 GLY A O 1
ATOM 531 N N . ARG A 1 72 ? -10.124 -0.704 20.037 1.00 87.38 72 ARG A N 1
ATOM 532 C CA . ARG A 1 72 ? -10.565 -1.677 19.017 1.00 87.38 72 ARG A CA 1
ATOM 533 C C . ARG A 1 72 ? -10.373 -1.148 17.591 1.00 87.38 72 ARG A C 1
ATOM 535 O O . ARG A 1 72 ? -9.926 -1.892 16.716 1.00 87.38 72 ARG A O 1
ATOM 542 N N . TYR A 1 73 ? -10.697 0.119 17.354 1.00 87.19 73 TYR A N 1
ATOM 543 C CA . TYR A 1 73 ? -10.530 0.758 16.048 1.00 87.19 73 TYR A CA 1
ATOM 544 C C . TYR A 1 73 ? -9.054 0.996 15.736 1.00 87.19 73 TYR A C 1
ATOM 546 O O . TYR A 1 73 ? -8.605 0.690 14.634 1.00 87.19 73 TYR A O 1
ATOM 554 N N . THR A 1 74 ? -8.264 1.379 16.743 1.00 88.12 74 THR A N 1
ATOM 555 C CA . THR A 1 74 ? -6.807 1.486 16.616 1.00 88.12 74 THR A CA 1
ATOM 556 C C . THR A 1 74 ? -6.174 0.140 16.248 1.00 88.12 74 THR A C 1
ATOM 558 O O . THR A 1 74 ? -5.361 0.073 15.330 1.00 88.12 74 THR A O 1
ATOM 561 N N . ALA A 1 75 ? -6.584 -0.957 16.894 1.00 89.19 75 ALA A N 1
ATOM 562 C CA . ALA A 1 75 ? -6.117 -2.296 16.534 1.00 89.19 75 ALA A CA 1
ATOM 563 C C . ALA A 1 75 ? -6.504 -2.675 15.093 1.00 89.19 75 ALA A C 1
ATOM 565 O O . ALA A 1 75 ? -5.689 -3.231 14.361 1.00 89.19 75 ALA A O 1
ATOM 566 N N . THR A 1 76 ? -7.719 -2.326 14.662 1.00 89.62 76 THR A N 1
ATOM 567 C CA . THR A 1 76 ? -8.193 -2.571 13.289 1.00 89.62 76 THR A CA 1
ATOM 568 C C . THR A 1 76 ? -7.350 -1.813 12.258 1.00 89.62 76 THR A C 1
ATOM 570 O O . THR A 1 76 ? -6.973 -2.389 11.239 1.00 89.62 76 THR A O 1
ATOM 573 N N . PHE A 1 77 ? -6.979 -0.561 12.542 1.00 91.25 77 PHE A N 1
ATOM 574 C CA . PHE A 1 77 ? -6.087 0.235 11.694 1.00 91.25 77 PHE A CA 1
ATOM 575 C C . PHE A 1 77 ? -4.730 -0.455 11.485 1.00 91.25 77 PHE A C 1
ATOM 577 O O . PHE A 1 77 ? -4.301 -0.660 10.348 1.00 91.25 77 PHE A O 1
ATOM 584 N N . PHE A 1 78 ? -4.079 -0.888 12.570 1.00 92.62 78 PHE A N 1
ATOM 585 C CA . PHE A 1 78 ? -2.802 -1.601 12.475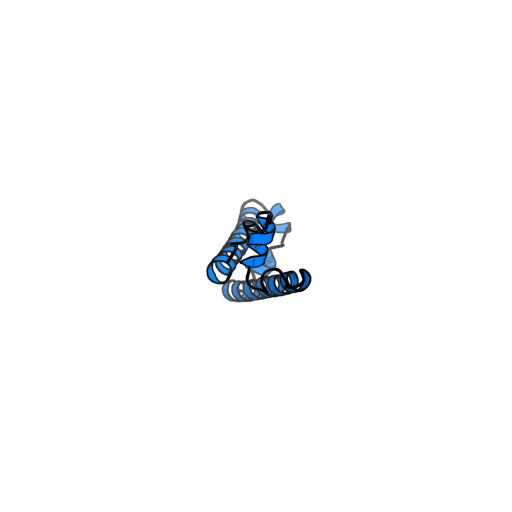 1.00 92.62 78 PHE A CA 1
ATOM 586 C C . PHE A 1 78 ? -2.934 -2.957 11.779 1.00 92.62 78 PHE A C 1
ATOM 588 O O . PHE A 1 78 ? -2.049 -3.333 11.015 1.00 92.62 78 PHE A O 1
ATOM 595 N N . MET A 1 79 ? -4.042 -3.672 11.985 1.00 92.44 79 MET A N 1
ATOM 596 C CA . MET A 1 79 ? -4.298 -4.937 11.295 1.00 92.44 79 MET A CA 1
ATOM 597 C C . MET A 1 79 ? -4.475 -4.753 9.787 1.00 92.44 79 MET A C 1
ATOM 599 O O . MET A 1 79 ? -3.925 -5.542 9.022 1.00 92.44 79 MET A O 1
ATOM 603 N N . ASN A 1 80 ? -5.169 -3.703 9.342 1.00 92.25 80 ASN A N 1
ATOM 604 C CA . ASN A 1 80 ? -5.284 -3.387 7.915 1.00 92.25 80 ASN A CA 1
ATOM 605 C C . ASN A 1 80 ? -3.905 -3.124 7.291 1.00 92.25 80 ASN A C 1
ATOM 607 O O . ASN A 1 80 ? -3.587 -3.686 6.242 1.00 92.25 80 ASN A O 1
ATOM 611 N N . TRP A 1 81 ? -3.057 -2.347 7.972 1.00 92.81 81 TRP A N 1
ATOM 612 C CA . TRP A 1 81 ? -1.671 -2.119 7.551 1.00 92.81 81 TRP A CA 1
ATOM 613 C C . TRP A 1 81 ? -0.832 -3.393 7.544 1.00 92.81 81 TRP A C 1
ATOM 615 O O . TRP A 1 81 ? -0.071 -3.616 6.606 1.00 92.81 81 TRP A O 1
ATOM 625 N N . PHE A 1 82 ? -0.989 -4.244 8.555 1.00 94.75 82 PHE A N 1
ATOM 626 C CA . PHE A 1 82 ? -0.286 -5.517 8.636 1.00 94.75 82 PHE A CA 1
ATOM 627 C C . PHE A 1 82 ? -0.672 -6.447 7.484 1.00 94.75 82 PHE A C 1
ATOM 629 O O . PHE A 1 82 ? 0.209 -6.985 6.819 1.00 94.75 82 PHE A O 1
ATOM 636 N N . VAL A 1 83 ? -1.969 -6.601 7.200 1.00 93.06 83 VAL A N 1
ATOM 637 C CA . VAL A 1 83 ? -2.457 -7.431 6.088 1.00 93.06 83 VAL A CA 1
ATOM 638 C C . VAL A 1 83 ? -1.972 -6.882 4.751 1.00 93.06 83 VAL A C 1
ATOM 640 O O . VAL A 1 83 ? -1.490 -7.652 3.921 1.00 93.06 83 VAL A O 1
ATOM 643 N N . PHE A 1 84 ? -2.042 -5.564 4.550 1.00 93.25 84 PHE A N 1
ATOM 644 C CA . PHE A 1 84 ? -1.548 -4.933 3.329 1.00 93.25 84 PHE A CA 1
ATOM 645 C C . PHE A 1 84 ? -0.043 -5.150 3.151 1.00 93.25 84 PHE A C 1
ATOM 647 O O . PHE A 1 84 ? 0.382 -5.628 2.103 1.00 93.25 84 PHE A O 1
ATOM 654 N N . ALA A 1 85 ? 0.762 -4.887 4.183 1.00 93.19 85 ALA A N 1
ATOM 655 C CA . ALA A 1 85 ? 2.207 -5.092 4.146 1.00 93.19 85 ALA A CA 1
ATOM 656 C C . ALA A 1 85 ? 2.585 -6.569 3.959 1.00 93.19 85 ALA A C 1
ATOM 658 O O . ALA A 1 85 ? 3.509 -6.869 3.208 1.00 93.19 85 ALA A O 1
ATOM 659 N N . ALA A 1 86 ? 1.862 -7.497 4.592 1.00 93.75 86 ALA A N 1
ATOM 660 C CA . ALA A 1 86 ? 2.074 -8.930 4.424 1.00 93.75 86 ALA A CA 1
ATOM 661 C C . ALA A 1 86 ? 1.752 -9.382 2.995 1.00 93.75 86 ALA A C 1
ATOM 663 O O . ALA A 1 86 ? 2.552 -10.091 2.390 1.00 93.75 86 ALA A O 1
ATOM 664 N N . ALA A 1 87 ? 0.627 -8.942 2.426 1.00 91.75 87 ALA A N 1
ATOM 665 C CA . ALA A 1 87 ? 0.274 -9.228 1.038 1.00 91.75 87 ALA A CA 1
ATOM 666 C C . ALA A 1 87 ? 1.312 -8.653 0.066 1.00 91.75 87 ALA A C 1
ATOM 668 O O . ALA A 1 87 ? 1.746 -9.341 -0.856 1.00 91.75 87 ALA A O 1
ATOM 669 N N . PHE A 1 88 ? 1.762 -7.424 0.319 1.00 91.25 88 PHE A N 1
ATOM 670 C CA . PHE A 1 88 ? 2.797 -6.761 -0.464 1.00 91.25 88 PHE A CA 1
ATOM 671 C C . PHE A 1 88 ? 4.132 -7.507 -0.396 1.00 91.25 88 PHE A C 1
ATOM 673 O O . PHE A 1 88 ? 4.747 -7.793 -1.419 1.00 91.25 88 PHE A O 1
ATOM 680 N N . TYR A 1 89 ? 4.550 -7.905 0.805 1.00 91.56 89 TYR A N 1
ATOM 681 C CA . TYR A 1 89 ? 5.744 -8.715 1.011 1.00 91.56 89 TYR A CA 1
ATOM 682 C C . TYR A 1 89 ? 5.651 -10.067 0.296 1.00 91.56 89 TYR A C 1
ATOM 684 O O . TYR A 1 89 ? 6.601 -10.472 -0.369 1.00 91.56 89 TYR A O 1
ATOM 692 N N . LEU A 1 90 ? 4.515 -10.763 0.407 1.00 91.88 90 LEU A N 1
ATOM 693 C CA . LEU A 1 90 ? 4.307 -12.051 -0.253 1.00 91.88 90 LEU A CA 1
ATOM 694 C C . LEU A 1 90 ? 4.328 -11.909 -1.776 1.00 91.88 90 LEU A C 1
ATOM 696 O O . LEU A 1 90 ? 4.947 -12.742 -2.429 1.00 91.88 90 LEU A O 1
ATOM 700 N N . TYR A 1 91 ? 3.722 -10.855 -2.331 1.00 90.81 91 TYR A N 1
ATOM 701 C CA . TYR A 1 91 ? 3.793 -10.559 -3.761 1.00 90.81 91 TYR A CA 1
ATOM 702 C C . TYR A 1 91 ? 5.251 -10.477 -4.220 1.00 90.81 91 TYR A C 1
ATOM 704 O O . TYR A 1 91 ? 5.698 -11.345 -4.963 1.00 90.81 91 TYR A O 1
ATOM 712 N N . PHE A 1 92 ? 6.037 -9.549 -3.666 1.00 87.81 92 PHE A N 1
ATOM 713 C CA . PHE A 1 92 ? 7.444 -9.392 -4.051 1.00 87.81 92 PHE A CA 1
ATOM 714 C C . PHE A 1 92 ? 8.303 -10.621 -3.760 1.00 87.81 92 PHE A C 1
ATOM 716 O O . PHE A 1 92 ? 9.257 -10.878 -4.482 1.00 87.81 92 PHE A O 1
ATOM 723 N N . LYS A 1 93 ? 7.975 -11.406 -2.732 1.00 89.75 93 LYS A N 1
ATOM 724 C CA . LYS A 1 93 ? 8.697 -12.645 -2.432 1.00 89.75 93 LYS A CA 1
ATOM 725 C C . LYS A 1 93 ? 8.498 -13.727 -3.498 1.00 89.75 93 LYS A C 1
ATOM 727 O O . LYS A 1 93 ? 9.399 -14.539 -3.686 1.00 89.75 93 LYS A O 1
ATOM 732 N N . TYR A 1 94 ? 7.327 -13.790 -4.131 1.00 87.88 94 TYR A N 1
ATOM 733 C CA . TYR A 1 94 ? 7.000 -14.833 -5.110 1.00 87.88 94 TYR A CA 1
ATOM 734 C C . TYR A 1 94 ? 7.074 -14.364 -6.567 1.00 87.88 94 TYR A C 1
ATOM 736 O O . TYR A 1 94 ? 7.169 -15.209 -7.454 1.00 87.88 94 TYR A O 1
ATOM 744 N N . THR A 1 95 ? 7.024 -13.056 -6.829 1.00 80.00 95 THR A N 1
ATOM 745 C CA . THR A 1 95 ? 7.056 -12.485 -8.187 1.00 80.00 95 THR A CA 1
ATOM 746 C C . THR A 1 95 ? 8.299 -11.643 -8.481 1.00 80.00 95 THR A C 1
ATOM 748 O O . THR A 1 95 ? 8.468 -11.233 -9.628 1.00 80.00 95 THR A O 1
ATOM 751 N N . GLY A 1 96 ? 9.118 -11.340 -7.466 1.00 60.56 96 GLY A N 1
ATOM 752 C CA . GLY A 1 96 ? 10.319 -10.501 -7.555 1.00 60.56 96 GLY A CA 1
ATOM 753 C C . GLY A 1 96 ? 11.612 -11.282 -7.724 1.00 60.56 96 GLY A C 1
ATOM 754 O O . GLY A 1 96 ? 11.750 -12.351 -7.088 1.00 60.56 96 GLY A O 1
#

Radius of gyration: 24.06 Å; chains: 1; bounding box: 74×25×51 Å

Secondary structure (DSSP, 8-state):
-PPP---------HHHHHHHHS-TTTTTS-HHHHHHHHHHHHHHHHHHHHHHHTTHHHHHTT-GGGGTS-HHHHHHHHHHHHHHHHHHHHHHHHH-

pLDDT: mean 79.01, std 15.53, range [45.03, 94.75]